Protein AF-A0AA39WXV3-F1 (afdb_monomer_lite)

Foldseek 3Di:
DVVVLVVLVVVQVVCVVVVHDRPCVVSPDQCADPVRHGDVVVVVVVVVVVLVVLVVVLLLQDPPRCVQVVVVHDRDNPDDVVNVVSVVVNVD

Sequence (92 aa):
DFVMRTKYILSEIDNVVAGRPVRHPEQIPAYRNSHGAPDPEKAREHMKDVVTRTATVEMMLQDGSPMLPMMGLAPVDYGGEVKAKAKAVTDA

Structure (mmCIF, N/CA/C/O backbone):
data_AF-A0AA39WXV3-F1
#
_entry.id   AF-A0AA39WXV3-F1
#
loop_
_atom_site.group_PDB
_atom_site.id
_atom_site.type_symbol
_atom_site.label_atom_id
_atom_site.label_alt_id
_atom_site.label_comp_id
_atom_site.label_asym_id
_atom_site.label_entity_id
_atom_site.label_seq_id
_atom_site.pdbx_PDB_ins_code
_atom_site.Cartn_x
_atom_site.Cartn_y
_atom_site.Cartn_z
_atom_site.occupancy
_atom_site.B_iso_or_equiv
_atom_site.auth_seq_id
_atom_site.auth_comp_id
_atom_site.auth_asym_id
_atom_site.auth_atom_id
_atom_site.pdbx_PDB_model_num
ATOM 1 N N . ASP A 1 1 ? -5.632 13.843 -4.109 1.00 60.97 1 ASP A N 1
ATOM 2 C CA . ASP A 1 1 ? -4.452 13.535 -4.937 1.00 60.97 1 ASP A CA 1
ATOM 3 C C . ASP A 1 1 ? -3.941 12.111 -4.707 1.00 60.97 1 ASP A C 1
ATOM 5 O O . ASP A 1 1 ? -4.158 11.269 -5.569 1.00 60.97 1 ASP A O 1
ATOM 9 N N . PHE A 1 2 ? -3.410 11.795 -3.516 1.00 61.53 2 PHE A N 1
ATOM 10 C CA . PHE A 1 2 ? -2.872 10.467 -3.159 1.00 61.53 2 PHE A CA 1
ATOM 11 C C . PHE A 1 2 ? -3.777 9.282 -3.544 1.00 61.53 2 PHE A C 1
ATOM 13 O O . PHE A 1 2 ? -3.347 8.413 -4.289 1.00 61.53 2 PHE A O 1
ATOM 20 N N . VAL A 1 3 ? -5.053 9.294 -3.137 1.00 66.38 3 VAL A N 1
ATOM 21 C CA . VAL A 1 3 ? -6.016 8.210 -3.432 1.00 66.38 3 VAL A CA 1
ATOM 22 C C . VAL A 1 3 ? -6.178 7.958 -4.935 1.00 66.38 3 VAL A C 1
ATOM 24 O O . VAL A 1 3 ? -6.250 6.811 -5.369 1.00 66.38 3 VAL A O 1
ATOM 27 N N . MET A 1 4 ? -6.206 9.020 -5.743 1.00 71.75 4 MET A N 1
ATOM 28 C CA . MET A 1 4 ? -6.331 8.888 -7.196 1.00 71.75 4 MET A CA 1
ATOM 29 C C . MET A 1 4 ? -5.052 8.312 -7.801 1.00 71.75 4 MET A C 1
ATOM 31 O O . MET A 1 4 ? -5.134 7.403 -8.618 1.00 71.75 4 MET A O 1
ATOM 35 N N . ARG A 1 5 ? -3.878 8.770 -7.349 1.00 68.44 5 ARG A N 1
ATOM 36 C CA . ARG A 1 5 ? -2.585 8.228 -7.787 1.00 68.44 5 ARG A CA 1
ATOM 37 C C . ARG A 1 5 ? -2.431 6.749 -7.411 1.00 68.44 5 ARG A C 1
ATOM 39 O O . ARG A 1 5 ? -2.029 5.955 -8.252 1.00 68.44 5 ARG A O 1
ATOM 46 N N . THR A 1 6 ? -2.826 6.353 -6.200 1.00 69.62 6 THR A N 1
ATOM 47 C CA . THR A 1 6 ? -2.846 4.942 -5.779 1.00 69.62 6 THR A CA 1
ATOM 48 C C . THR A 1 6 ? -3.787 4.113 -6.648 1.00 69.62 6 THR A C 1
ATOM 50 O O . THR A 1 6 ? -3.398 3.050 -7.122 1.00 69.62 6 THR A O 1
ATOM 53 N N . LYS A 1 7 ? -5.002 4.610 -6.917 1.00 75.38 7 LYS A N 1
ATOM 54 C CA . LYS A 1 7 ? -5.964 3.942 -7.804 1.00 75.38 7 LYS A CA 1
ATOM 55 C C . LYS A 1 7 ? -5.388 3.715 -9.204 1.00 75.38 7 LYS A C 1
ATOM 57 O O . LYS A 1 7 ? -5.570 2.635 -9.760 1.00 75.38 7 LYS A O 1
ATOM 62 N N . TYR A 1 8 ? -4.695 4.707 -9.763 1.00 77.75 8 TYR A N 1
ATOM 63 C CA . TYR A 1 8 ? -4.063 4.566 -11.071 1.00 77.75 8 TYR A CA 1
ATOM 64 C C . TYR A 1 8 ? -2.945 3.525 -11.048 1.00 77.75 8 TYR A C 1
ATOM 66 O O . T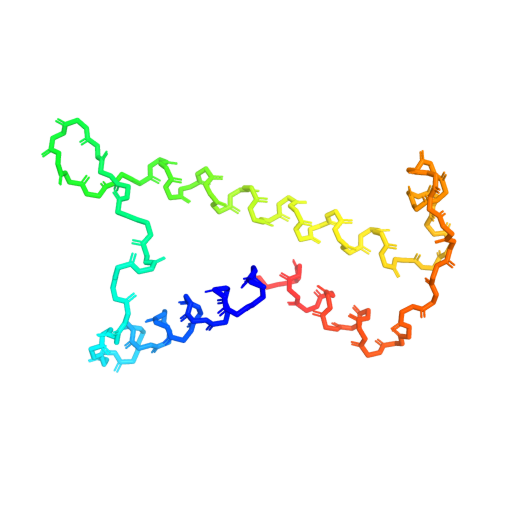YR A 1 8 ? -2.996 2.599 -11.849 1.00 77.75 8 TYR A O 1
ATOM 74 N N . ILE A 1 9 ? -2.019 3.589 -10.087 1.00 76.06 9 ILE A N 1
ATOM 75 C CA . ILE A 1 9 ? -0.932 2.602 -9.960 1.00 76.06 9 ILE A CA 1
ATOM 76 C C . ILE A 1 9 ? -1.483 1.171 -9.855 1.00 76.06 9 ILE A C 1
ATOM 78 O O . ILE A 1 9 ? -0.987 0.280 -10.539 1.00 76.06 9 ILE A O 1
ATOM 82 N N . LEU A 1 10 ? -2.538 0.949 -9.063 1.00 78.19 10 LEU A N 1
ATOM 83 C CA . LEU A 1 10 ? -3.174 -0.370 -8.952 1.00 78.19 10 LEU A CA 1
ATOM 84 C C . LEU A 1 10 ? -3.746 -0.851 -10.293 1.00 78.19 10 LEU A C 1
ATOM 86 O O . LEU A 1 10 ? -3.512 -1.990 -10.684 1.00 78.19 10 LEU A O 1
ATOM 90 N N . SER A 1 11 ? -4.417 0.026 -11.046 1.00 79.06 11 SER A N 1
ATOM 91 C CA . SER A 1 11 ? -4.935 -0.341 -12.371 1.00 79.06 11 SER A CA 1
ATOM 92 C C . SER A 1 11 ? -3.833 -0.661 -13.389 1.00 79.06 11 SER A C 1
ATOM 94 O O . SER A 1 11 ? -4.038 -1.466 -14.297 1.00 79.06 11 SER A O 1
ATOM 96 N N . GLU A 1 12 ? -2.647 -0.069 -13.231 1.00 82.62 12 GLU A N 1
ATOM 97 C CA . GLU A 1 12 ? -1.488 -0.374 -14.069 1.00 82.62 12 GLU A CA 1
ATOM 98 C C . GLU A 1 12 ? -0.895 -1.747 -13.730 1.00 82.62 12 GLU A C 1
ATOM 100 O O . GLU A 1 12 ? -0.524 -2.487 -14.641 1.00 82.62 12 GLU A O 1
ATOM 105 N N . ILE A 1 13 ? -0.883 -2.133 -12.448 1.00 79.31 13 ILE A N 1
ATOM 106 C CA . ILE A 1 13 ? -0.503 -3.487 -12.015 1.00 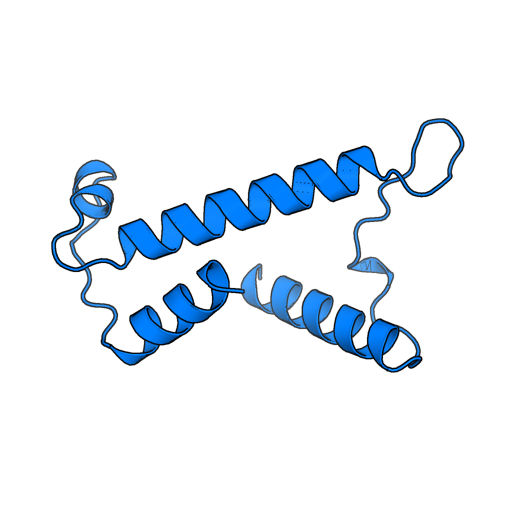79.31 13 ILE A CA 1
ATOM 107 C C . ILE A 1 13 ? -1.452 -4.525 -12.626 1.00 79.31 13 ILE A C 1
ATOM 109 O O . ILE A 1 13 ? -0.985 -5.508 -13.201 1.00 79.31 13 ILE A O 1
ATOM 113 N N . ASP A 1 14 ? -2.765 -4.279 -12.594 1.00 81.50 14 ASP A N 1
ATOM 114 C CA . ASP A 1 14 ? -3.755 -5.167 -13.218 1.00 81.50 14 ASP A CA 1
ATOM 115 C C . ASP A 1 14 ? -3.521 -5.326 -14.725 1.00 81.50 14 ASP A C 1
ATOM 117 O O . ASP A 1 14 ? -3.748 -6.397 -15.294 1.00 81.50 14 ASP A O 1
ATOM 121 N N . ASN A 1 15 ? -3.072 -4.261 -15.397 1.00 82.94 15 ASN A N 1
ATOM 122 C CA . ASN A 1 15 ? -2.703 -4.328 -16.806 1.00 82.94 15 ASN A CA 1
ATOM 123 C C . ASN A 1 15 ? -1.473 -5.215 -17.013 1.00 82.94 15 ASN A C 1
ATOM 125 O O . ASN A 1 15 ? -1.532 -6.105 -17.857 1.00 82.94 15 ASN A O 1
ATOM 129 N N . VAL A 1 16 ? -0.420 -5.053 -16.207 1.00 81.94 16 VAL A N 1
ATOM 130 C CA . VAL A 1 16 ? 0.789 -5.893 -16.274 1.00 81.94 16 VAL A CA 1
ATOM 131 C C . VAL A 1 16 ? 0.457 -7.370 -16.049 1.00 81.94 16 VAL A C 1
ATOM 133 O O . VAL A 1 16 ? 0.847 -8.209 -16.860 1.00 81.94 16 VAL A O 1
ATOM 136 N N . VAL A 1 17 ? -0.306 -7.691 -14.999 1.00 80.56 17 VAL A N 1
ATOM 137 C CA . VAL A 1 17 ? -0.714 -9.072 -14.675 1.00 80.56 17 VAL A CA 1
ATOM 138 C C . VAL A 1 17 ? -1.520 -9.696 -15.816 1.00 80.56 17 VAL A C 1
ATOM 140 O O . VAL A 1 17 ? -1.341 -10.867 -16.139 1.00 80.56 17 VAL A O 1
ATOM 143 N N . ALA A 1 18 ? -2.377 -8.910 -16.468 1.00 89.75 18 ALA A N 1
ATOM 144 C CA . ALA A 1 18 ? -3.190 -9.365 -17.590 1.00 89.75 18 ALA A CA 1
ATOM 145 C C . ALA A 1 18 ? -2.489 -9.288 -18.962 1.00 89.75 18 ALA A C 1
ATOM 147 O O . ALA A 1 18 ? -3.145 -9.501 -19.983 1.00 89.75 18 ALA A O 1
ATOM 148 N N . GLY A 1 19 ? -1.199 -8.936 -19.016 1.00 87.06 19 GLY A N 1
ATOM 149 C CA . GLY A 1 19 ? -0.453 -8.769 -20.269 1.00 87.06 19 GLY A CA 1
ATOM 150 C C . GLY A 1 19 ? -0.935 -7.604 -21.144 1.00 87.06 19 GLY A C 1
ATOM 151 O O . GLY A 1 19 ? -0.655 -7.567 -22.342 1.00 87.06 19 GLY A O 1
ATOM 152 N N . ARG A 1 20 ? -1.684 -6.657 -20.573 1.00 89.75 20 ARG A N 1
ATOM 153 C CA . ARG A 1 20 ? -2.147 -5.439 -21.247 1.00 89.75 20 ARG A CA 1
ATOM 154 C C . ARG A 1 20 ? -1.103 -4.323 -21.129 1.00 89.75 20 ARG A C 1
ATOM 156 O O . ARG A 1 20 ? -0.366 -4.267 -20.146 1.00 89.75 20 ARG A O 1
ATOM 163 N N . PRO A 1 21 ? -1.056 -3.392 -22.097 1.00 85.56 21 PRO A N 1
ATOM 164 C CA . PRO A 1 21 ? -0.178 -2.234 -22.005 1.00 85.56 21 PRO A CA 1
ATOM 165 C C . PRO A 1 21 ? -0.573 -1.318 -20.839 1.00 85.56 21 PRO A C 1
ATOM 167 O O . PRO A 1 21 ? -1.757 -1.072 -20.592 1.00 85.56 21 PRO A O 1
ATOM 170 N N . VAL A 1 22 ? 0.447 -0.791 -20.164 1.00 83.50 22 VAL A N 1
ATOM 171 C CA . VAL A 1 22 ? 0.339 0.293 -19.180 1.00 83.50 22 VAL A CA 1
ATOM 172 C C . VAL A 1 22 ? -0.141 1.581 -19.862 1.00 83.50 22 VAL A C 1
ATOM 174 O O . VAL A 1 22 ? 0.315 1.916 -20.956 1.00 83.50 22 VAL A O 1
ATOM 177 N N . ARG A 1 23 ? -1.091 2.289 -19.244 1.00 83.38 23 ARG A N 1
ATOM 178 C CA . ARG A 1 23 ? -1.657 3.559 -19.725 1.00 83.38 23 ARG A CA 1
ATOM 179 C C . ARG A 1 23 ? -0.936 4.780 -19.162 1.00 83.38 23 ARG A C 1
ATOM 181 O O . ARG A 1 23 ? -0.898 5.802 -19.840 1.00 83.38 23 ARG A O 1
ATOM 188 N N . HIS A 1 24 ? -0.385 4.668 -17.955 1.00 78.25 24 HIS A N 1
ATOM 189 C CA . HIS A 1 24 ? 0.269 5.760 -17.227 1.00 78.25 24 HIS A CA 1
ATOM 190 C C . HIS A 1 24 ? 1.627 5.325 -16.647 1.00 78.25 24 HIS A C 1
ATOM 192 O O . HIS A 1 24 ? 1.831 5.386 -15.427 1.00 78.25 24 HIS A O 1
ATOM 198 N N . PRO A 1 25 ? 2.575 4.861 -17.487 1.00 75.38 25 PRO A N 1
ATOM 199 C CA . PRO A 1 25 ? 3.881 4.393 -17.023 1.00 75.38 25 PRO A CA 1
ATOM 200 C C . PRO A 1 25 ? 4.678 5.469 -16.271 1.00 75.38 25 PRO A C 1
ATOM 202 O O . PRO A 1 25 ? 5.493 5.138 -15.417 1.00 75.38 25 PRO A O 1
ATOM 205 N N . GLU A 1 26 ? 4.428 6.752 -16.540 1.00 76.69 26 GLU A N 1
ATOM 206 C CA . GLU A 1 26 ? 5.060 7.891 -15.870 1.00 76.69 26 GLU A CA 1
ATOM 207 C C . GLU A 1 26 ? 4.688 8.023 -14.388 1.00 76.69 26 GLU A C 1
ATOM 209 O O . GLU A 1 26 ? 5.401 8.677 -13.628 1.00 76.69 26 GLU A O 1
ATOM 214 N N . GLN A 1 27 ? 3.574 7.416 -13.968 1.00 72.19 27 GLN A N 1
ATOM 215 C CA . GLN A 1 27 ? 3.142 7.424 -12.570 1.00 72.19 27 GLN A CA 1
ATOM 216 C C . GLN A 1 27 ? 3.779 6.306 -11.746 1.00 72.19 27 GLN A C 1
ATOM 218 O O . GLN A 1 27 ? 3.691 6.339 -10.517 1.00 72.19 27 GLN A O 1
ATOM 223 N N . ILE A 1 28 ? 4.423 5.336 -12.398 1.00 71.12 28 ILE A N 1
ATOM 224 C CA . ILE A 1 28 ? 5.159 4.268 -11.732 1.00 71.12 28 ILE A CA 1
ATOM 225 C C . ILE A 1 28 ? 6.579 4.782 -11.476 1.00 71.12 28 ILE A C 1
ATOM 227 O O . ILE A 1 28 ? 7.309 5.067 -12.429 1.00 71.12 28 ILE A O 1
ATOM 231 N N . PRO A 1 29 ? 7.011 4.913 -10.211 1.00 71.69 29 PRO A N 1
ATOM 232 C CA . PRO A 1 29 ? 8.361 5.365 -9.923 1.00 71.69 29 PRO A CA 1
ATOM 233 C C . PRO A 1 29 ? 9.400 4.418 -10.539 1.00 71.69 29 PRO A C 1
ATOM 235 O O . PRO A 1 29 ? 9.434 3.222 -10.246 1.00 71.69 29 PRO A O 1
ATOM 238 N N . ALA A 1 30 ? 10.273 4.956 -11.390 1.00 74.69 30 ALA A N 1
ATOM 239 C CA . ALA A 1 30 ? 11.350 4.195 -12.008 1.00 74.69 30 ALA A CA 1
ATOM 240 C C . ALA A 1 30 ? 12.562 4.117 -11.064 1.00 74.69 30 ALA A C 1
ATOM 242 O O . ALA A 1 30 ? 13.546 4.837 -11.244 1.00 74.69 30 ALA A O 1
ATOM 243 N N . TYR A 1 31 ? 12.499 3.252 -10.049 1.00 79.62 31 TYR A N 1
ATOM 244 C CA . TYR A 1 31 ? 13.653 2.980 -9.189 1.00 79.62 31 TYR A CA 1
ATOM 245 C C . TYR A 1 31 ? 14.691 2.161 -9.958 1.00 79.62 31 TYR A C 1
ATOM 247 O O . TYR A 1 31 ? 14.474 0.990 -10.279 1.00 79.62 31 TYR A O 1
ATOM 255 N N . ARG A 1 32 ? 15.815 2.804 -10.283 1.00 81.56 32 ARG A N 1
ATOM 256 C CA . ARG A 1 32 ? 16.950 2.187 -10.971 1.00 81.56 32 ARG A CA 1
ATOM 257 C C . ARG A 1 32 ? 18.165 2.148 -10.054 1.00 81.56 32 ARG A C 1
ATOM 259 O O . ARG A 1 32 ? 18.413 3.101 -9.320 1.00 81.56 32 ARG A O 1
ATOM 266 N N . ASN A 1 33 ? 18.928 1.066 -10.136 1.00 80.88 33 ASN A N 1
ATOM 267 C CA . ASN A 1 33 ? 20.208 0.934 -9.453 1.00 80.88 33 ASN A CA 1
ATOM 268 C C . ASN A 1 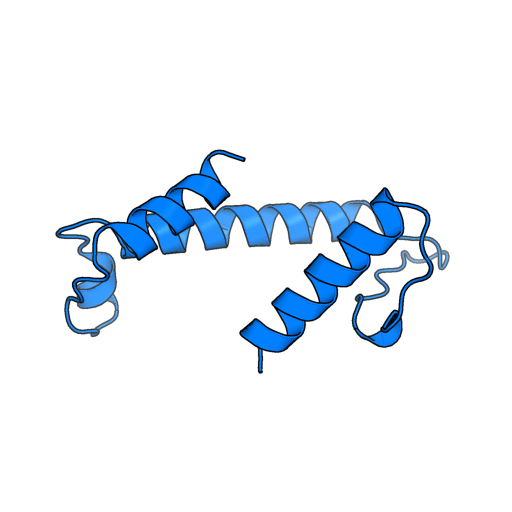33 ? 21.304 1.752 -10.168 1.00 80.88 33 ASN A C 1
ATOM 270 O O . ASN A 1 33 ? 21.073 2.359 -11.217 1.00 80.88 33 ASN A O 1
ATOM 274 N N . SER A 1 34 ? 22.529 1.726 -9.634 1.00 82.69 34 SER A N 1
ATOM 275 C CA . SER A 1 34 ? 23.703 2.416 -10.201 1.00 82.69 34 SER A CA 1
ATOM 276 C C . SER A 1 34 ? 24.045 2.022 -11.644 1.00 82.69 34 SER A C 1
ATOM 278 O O . SER A 1 34 ? 24.774 2.744 -12.317 1.00 82.69 34 SER A O 1
ATOM 280 N N . HIS A 1 35 ? 23.521 0.896 -12.130 1.00 81.25 35 HIS A N 1
ATOM 281 C CA . HIS A 1 35 ? 23.732 0.376 -13.481 1.00 81.25 35 HIS A CA 1
ATOM 282 C C . HIS A 1 35 ? 22.537 0.634 -14.412 1.00 81.25 35 HIS A C 1
A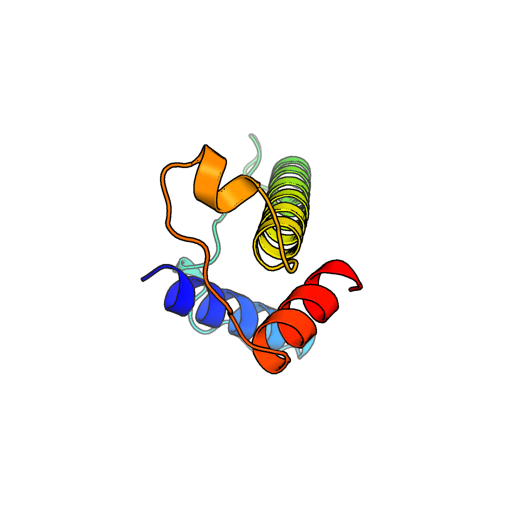TOM 284 O O . HIS A 1 35 ? 22.514 0.149 -15.540 1.00 81.25 35 HIS A O 1
ATOM 290 N N . GLY A 1 36 ? 21.529 1.385 -13.955 1.00 79.75 36 GLY A N 1
ATOM 291 C CA . GLY A 1 36 ? 20.347 1.722 -14.744 1.00 79.75 36 GLY A CA 1
ATOM 292 C C . GLY A 1 36 ? 19.325 0.589 -14.883 1.00 79.75 36 GLY A C 1
ATOM 293 O O . GLY A 1 36 ? 18.337 0.769 -15.597 1.00 79.75 36 GLY A O 1
ATOM 294 N N . ALA A 1 37 ? 19.516 -0.549 -14.212 1.00 82.50 37 ALA A N 1
ATOM 295 C CA . ALA A 1 37 ? 18.549 -1.646 -14.157 1.00 82.50 37 ALA A CA 1
ATOM 296 C C . ALA A 1 37 ? 17.539 -1.432 -13.011 1.00 82.50 37 ALA A C 1
ATOM 298 O O . ALA A 1 37 ? 17.844 -0.663 -12.097 1.00 82.50 37 ALA A O 1
ATOM 299 N N . PRO A 1 38 ? 16.353 -2.077 -13.025 1.00 82.00 38 PRO A N 1
ATOM 300 C CA . PRO A 1 38 ? 15.416 -2.023 -11.901 1.00 82.00 38 PRO A CA 1
ATOM 301 C C . PRO A 1 38 ? 16.098 -2.357 -10.569 1.00 82.00 38 PRO A C 1
ATOM 303 O O . PRO A 1 38 ? 16.914 -3.277 -10.510 1.00 82.00 38 PRO A O 1
ATOM 306 N N . ASP A 1 39 ? 15.777 -1.604 -9.517 1.00 86.44 39 ASP A N 1
ATOM 307 C CA . ASP A 1 39 ? 16.349 -1.788 -8.180 1.00 86.44 39 ASP A CA 1
ATOM 308 C C . ASP A 1 39 ? 15.431 -2.664 -7.295 1.00 86.44 39 ASP A C 1
ATOM 310 O O . ASP A 1 39 ? 14.414 -2.174 -6.787 1.00 86.44 39 ASP A O 1
ATOM 31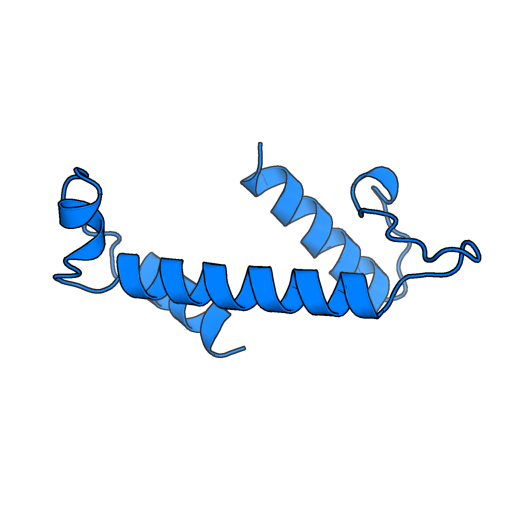4 N N . PRO A 1 40 ? 15.755 -3.958 -7.095 1.00 82.94 40 PRO A N 1
ATOM 315 C CA . PRO A 1 40 ? 14.935 -4.855 -6.285 1.00 82.94 40 PRO A CA 1
ATOM 316 C C . PRO A 1 40 ? 14.949 -4.504 -4.790 1.00 82.94 40 PRO A C 1
ATOM 318 O O . PRO A 1 40 ? 13.954 -4.749 -4.107 1.00 82.94 40 PRO A O 1
ATOM 321 N N . GLU A 1 41 ? 16.024 -3.902 -4.267 1.00 87.31 41 GLU A N 1
ATOM 322 C CA . GLU A 1 41 ? 16.080 -3.508 -2.855 1.00 87.31 41 GLU A CA 1
ATOM 323 C C . GLU A 1 41 ? 15.160 -2.324 -2.585 1.00 87.31 41 GLU A C 1
ATOM 325 O O . GLU A 1 41 ? 14.425 -2.330 -1.595 1.00 87.31 41 GLU A O 1
ATOM 330 N N . LYS A 1 42 ? 15.113 -1.353 -3.505 1.00 83.69 42 LYS A N 1
ATOM 331 C CA . LYS A 1 42 ? 14.129 -0.268 -3.424 1.00 83.69 42 LYS A CA 1
ATOM 332 C C . LYS A 1 42 ? 12.702 -0.792 -3.488 1.00 83.69 42 LYS A C 1
ATOM 334 O O . LYS A 1 42 ? 11.873 -0.380 -2.680 1.00 83.69 42 LYS A O 1
ATOM 339 N N . ALA A 1 43 ? 12.412 -1.733 -4.386 1.00 81.44 43 ALA A N 1
ATOM 340 C CA . ALA A 1 43 ? 11.089 -2.355 -4.448 1.00 81.44 43 ALA A CA 1
ATOM 341 C C . ALA A 1 43 ? 10.705 -3.022 -3.111 1.00 81.44 43 ALA A C 1
ATOM 343 O O . ALA A 1 43 ? 9.594 -2.828 -2.614 1.00 81.44 43 ALA A O 1
ATOM 344 N N . ARG A 1 44 ? 11.643 -3.743 -2.483 1.00 81.75 44 ARG A N 1
ATOM 345 C CA . ARG A 1 44 ? 11.441 -4.383 -1.176 1.00 81.75 44 ARG A CA 1
ATOM 346 C C . ARG A 1 44 ? 11.238 -3.371 -0.044 1.00 81.75 44 ARG A C 1
ATOM 348 O O . ARG A 1 44 ? 10.375 -3.579 0.808 1.00 81.75 44 ARG A O 1
ATOM 355 N N . GLU A 1 45 ? 12.008 -2.285 -0.026 1.00 85.88 45 GLU A N 1
ATOM 356 C CA . GLU A 1 45 ? 11.865 -1.188 0.941 1.00 85.88 45 GLU A CA 1
ATOM 357 C C . GLU A 1 45 ? 10.468 -0.560 0.858 1.00 85.88 45 GLU A C 1
ATOM 359 O O . GLU A 1 45 ? 9.789 -0.427 1.877 1.00 85.88 45 GLU A O 1
ATOM 364 N N . HIS A 1 46 ? 10.003 -0.259 -0.357 1.00 81.19 46 HIS A N 1
ATOM 365 C CA . HIS A 1 46 ? 8.667 0.288 -0.581 1.00 81.19 46 HIS A CA 1
ATOM 366 C C . HIS A 1 46 ? 7.561 -0.683 -0.179 1.00 81.19 46 HIS A C 1
ATOM 368 O O . HIS A 1 46 ? 6.598 -0.267 0.461 1.00 81.19 46 HIS A O 1
ATOM 374 N N . MET A 1 47 ? 7.712 -1.975 -0.480 1.00 80.06 47 MET A N 1
ATOM 375 C CA . MET A 1 47 ? 6.754 -2.983 -0.028 1.00 80.06 47 MET A CA 1
ATOM 376 C C . MET A 1 47 ? 6.662 -3.015 1.504 1.00 80.06 47 MET A C 1
ATOM 378 O O . MET A 1 47 ? 5.568 -3.007 2.064 1.00 80.06 47 MET A O 1
ATOM 382 N N . LYS A 1 48 ? 7.806 -2.977 2.201 1.00 83.75 48 LYS A N 1
ATOM 383 C CA . LYS A 1 48 ? 7.843 -2.948 3.670 1.00 83.75 48 LYS A CA 1
ATOM 384 C C . LYS A 1 48 ? 7.171 -1.694 4.244 1.00 83.75 48 LYS A C 1
ATOM 386 O O . LYS A 1 48 ? 6.443 -1.796 5.232 1.00 83.75 48 LYS A O 1
ATOM 391 N N . ASP A 1 49 ? 7.414 -0.530 3.645 1.00 83.50 49 ASP A N 1
ATOM 392 C CA . ASP A 1 49 ? 6.777 0.733 4.036 1.00 83.50 49 ASP A CA 1
ATOM 393 C C . ASP A 1 49 ? 5.251 0.660 3.865 1.00 83.50 49 ASP A C 1
ATOM 395 O O . ASP A 1 49 ? 4.517 0.978 4.801 1.00 83.50 49 ASP A O 1
ATOM 399 N N . VAL A 1 50 ? 4.766 0.147 2.727 1.00 81.19 50 VAL A N 1
ATOM 400 C CA . VAL A 1 50 ? 3.328 -0.043 2.471 1.00 81.19 50 VAL A CA 1
ATOM 401 C C . VAL A 1 50 ? 2.700 -0.972 3.508 1.00 81.19 50 VAL A C 1
ATOM 403 O O . VAL A 1 50 ? 1.726 -0.575 4.143 1.00 81.19 50 VAL A O 1
ATOM 406 N N . VAL A 1 51 ? 3.278 -2.153 3.753 1.00 82.19 51 VAL A N 1
ATOM 407 C CA . VAL A 1 51 ? 2.764 -3.111 4.752 1.00 82.19 51 VAL A CA 1
ATOM 408 C C . VAL A 1 51 ? 2.685 -2.473 6.144 1.00 82.19 51 VAL A C 1
ATOM 410 O O . VAL A 1 51 ? 1.661 -2.566 6.820 1.00 82.19 51 VAL A O 1
ATOM 413 N N . THR A 1 52 ? 3.739 -1.764 6.557 1.00 83.19 52 THR A N 1
ATOM 414 C CA . THR A 1 52 ? 3.800 -1.119 7.881 1.00 83.19 52 THR A CA 1
ATOM 415 C C . THR A 1 52 ? 2.737 -0.025 8.027 1.00 83.19 52 THR A C 1
ATOM 417 O O . THR A 1 52 ? 2.082 0.083 9.068 1.00 83.19 52 THR A O 1
ATOM 420 N N . ARG A 1 53 ? 2.525 0.781 6.979 1.00 83.50 53 ARG A N 1
ATOM 421 C CA . ARG A 1 53 ? 1.496 1.830 6.969 1.00 83.50 53 ARG A CA 1
ATOM 422 C C . ARG A 1 53 ? 0.093 1.244 6.982 1.00 83.50 53 ARG A C 1
ATOM 424 O O . ARG A 1 53 ? -0.742 1.745 7.726 1.00 83.50 53 ARG A O 1
ATOM 431 N N . THR A 1 54 ? -0.158 0.181 6.221 1.00 82.81 54 THR A N 1
ATOM 432 C CA . THR A 1 54 ? -1.455 -0.506 6.226 1.00 82.81 54 THR A CA 1
ATOM 433 C C . THR A 1 54 ? -1.777 -1.053 7.616 1.00 82.81 54 THR A C 1
ATOM 435 O O . THR A 1 54 ? -2.863 -0.789 8.126 1.00 82.81 54 THR A O 1
ATOM 438 N N . ALA A 1 55 ? -0.822 -1.717 8.276 1.00 82.94 55 ALA A N 1
ATOM 439 C CA . ALA A 1 55 ? -1.004 -2.196 9.648 1.00 82.94 55 ALA A CA 1
ATOM 440 C C . ALA A 1 55 ? -1.291 -1.047 10.631 1.00 82.94 55 ALA A C 1
ATOM 442 O O . ALA A 1 55 ? -2.171 -1.151 11.482 1.00 82.94 55 ALA A O 1
ATOM 443 N N . THR A 1 56 ? -0.601 0.087 10.478 1.00 85.38 56 THR A N 1
ATOM 444 C CA . THR A 1 56 ? -0.846 1.282 11.302 1.00 85.38 56 THR A CA 1
ATOM 445 C C . THR A 1 56 ? -2.263 1.821 11.096 1.00 85.38 56 THR A C 1
ATOM 447 O O . THR A 1 56 ? -2.947 2.135 12.068 1.00 85.38 56 THR A O 1
ATOM 450 N N . VAL A 1 57 ? -2.730 1.891 9.844 1.00 83.62 57 VAL A N 1
ATOM 451 C CA . VAL A 1 57 ? -4.103 2.304 9.520 1.00 83.62 57 VAL A CA 1
ATOM 452 C C . VAL A 1 57 ? -5.115 1.351 10.150 1.00 83.62 57 VAL A C 1
ATOM 454 O O . VAL A 1 57 ? -6.052 1.822 10.785 1.00 83.62 57 VAL A O 1
ATOM 457 N N . GLU A 1 58 ? -4.919 0.034 10.053 1.00 83.56 58 GLU A N 1
ATOM 458 C CA . GLU A 1 58 ? -5.803 -0.938 10.707 1.00 83.56 58 GLU A CA 1
ATOM 459 C C . GLU A 1 58 ? -5.885 -0.691 12.223 1.00 83.56 58 GLU A C 1
ATOM 461 O O . GLU A 1 58 ? -6.985 -0.603 12.766 1.00 83.56 58 GLU A O 1
ATOM 466 N N . MET A 1 59 ? -4.749 -0.480 12.900 1.00 83.50 59 MET A N 1
ATOM 467 C CA . MET A 1 59 ? -4.720 -0.170 14.337 1.00 83.50 59 MET A CA 1
ATOM 468 C C . MET A 1 59 ? -5.440 1.141 14.691 1.00 83.50 59 MET A C 1
ATOM 470 O O . MET A 1 59 ? -6.019 1.252 15.771 1.00 83.50 59 MET A O 1
ATOM 474 N N . MET A 1 60 ? -5.416 2.146 13.813 1.00 83.75 60 MET A N 1
ATOM 475 C CA . MET A 1 60 ? -6.149 3.404 14.021 1.00 83.75 60 MET A CA 1
ATOM 476 C C . MET A 1 60 ? -7.663 3.238 13.856 1.00 83.75 60 MET A C 1
ATOM 478 O O . MET A 1 60 ? -8.425 3.969 14.483 1.00 83.75 60 MET A O 1
ATOM 482 N N . LEU A 1 61 ? -8.096 2.287 13.025 1.00 85.38 61 LEU A N 1
ATOM 483 C CA . LEU A 1 61 ? -9.508 2.015 12.749 1.00 85.38 61 LEU A CA 1
ATOM 484 C C . LEU A 1 61 ? -10.173 1.123 13.810 1.00 85.38 61 LEU A C 1
ATOM 486 O O . LEU A 1 61 ? -11.395 0.966 13.783 1.00 85.38 61 LEU A O 1
ATOM 490 N N . GLN A 1 62 ? -9.400 0.524 14.722 1.00 82.44 62 GLN A N 1
ATOM 491 C CA . GLN A 1 62 ? -9.930 -0.312 15.800 1.00 82.44 62 GLN A CA 1
ATOM 492 C C . GLN A 1 62 ? -10.754 0.499 16.805 1.00 82.44 62 GLN A C 1
ATOM 494 O O . GLN A 1 62 ? -10.406 1.624 17.174 1.00 82.44 62 GLN A O 1
ATOM 499 N N . ASP A 1 63 ? -11.838 -0.107 17.287 1.00 74.38 63 ASP A N 1
ATOM 500 C CA . ASP A 1 63 ? -12.695 0.506 18.296 1.00 74.38 63 ASP A CA 1
ATOM 501 C C . ASP A 1 63 ? -11.931 0.761 19.594 1.00 74.38 63 ASP A C 1
ATOM 503 O O . ASP A 1 63 ? -11.248 -0.116 20.121 1.00 74.38 63 ASP A O 1
ATOM 507 N N . GLY A 1 64 ? -12.037 1.989 20.103 1.00 70.81 64 GLY A N 1
ATOM 508 C CA . GLY A 1 64 ? -11.320 2.407 21.307 1.00 70.81 64 GLY A CA 1
ATOM 509 C C . GLY A 1 64 ? -9.808 2.574 21.121 1.00 70.81 64 GLY A C 1
ATOM 510 O O . GLY A 1 64 ? -9.100 2.685 22.121 1.00 70.81 64 GLY A O 1
ATOM 511 N N . SER A 1 65 ? -9.301 2.614 19.880 1.00 77.94 65 SER A N 1
ATOM 512 C CA . SER A 1 65 ? -7.879 2.852 19.614 1.00 77.94 65 SER A CA 1
ATOM 513 C C . SER A 1 65 ? -7.416 4.181 20.230 1.00 77.94 65 SER A C 1
ATOM 515 O O . SER A 1 65 ? -7.939 5.244 19.876 1.00 77.94 65 SER A O 1
ATOM 517 N N . PRO A 1 66 ? -6.403 4.175 21.119 1.00 79.62 66 PRO A N 1
ATOM 518 C CA . PRO A 1 66 ? -5.897 5.400 21.730 1.00 79.62 66 PRO A CA 1
ATOM 519 C C . PRO A 1 66 ? -5.013 6.214 20.769 1.00 79.62 66 PRO A C 1
ATOM 521 O O . PRO A 1 66 ? -4.585 7.309 21.123 1.00 79.62 66 PRO A O 1
ATOM 524 N N . MET A 1 67 ? -4.738 5.711 19.557 1.00 83.31 67 MET A N 1
ATOM 525 C CA . MET A 1 67 ? -3.852 6.362 18.585 1.00 83.31 67 MET A CA 1
ATOM 526 C C . MET A 1 67 ? -4.370 7.724 18.121 1.00 83.31 67 MET A C 1
ATOM 528 O O . MET A 1 67 ? -3.610 8.687 18.125 1.00 83.31 67 MET A O 1
ATOM 532 N N . LEU A 1 68 ? -5.656 7.832 17.770 1.00 82.62 68 LEU A N 1
ATOM 533 C CA . LEU A 1 68 ? -6.241 9.106 17.336 1.00 82.62 68 LEU A CA 1
ATOM 534 C C . LEU A 1 68 ? -6.170 10.169 18.453 1.00 82.62 68 LEU A C 1
ATOM 536 O O . LEU A 1 68 ? -5.589 11.228 18.202 1.00 82.62 68 LEU A O 1
ATOM 540 N N . PRO A 1 69 ? -6.616 9.884 19.697 1.00 84.62 69 PRO A N 1
ATOM 541 C CA . PRO A 1 69 ? -6.415 10.794 20.825 1.00 84.62 69 PRO A CA 1
ATOM 542 C C . PRO A 1 69 ? -4.951 11.156 21.100 1.00 84.62 69 PRO A C 1
ATOM 544 O O . PRO A 1 69 ? -4.657 12.323 21.347 1.00 84.62 69 PRO A O 1
ATOM 547 N N . MET A 1 70 ? -4.019 10.196 21.029 1.00 86.44 70 MET A N 1
ATOM 548 C CA . MET A 1 70 ? -2.583 10.465 21.220 1.00 86.44 70 MET A CA 1
ATOM 549 C C . MET A 1 70 ? -2.012 11.416 20.158 1.00 86.44 70 MET A C 1
ATOM 551 O O . MET A 1 70 ? -1.080 12.163 20.443 1.00 86.44 70 MET A O 1
ATOM 555 N N . MET A 1 71 ? -2.589 11.428 18.955 1.00 84.75 71 MET A N 1
ATOM 556 C CA . MET A 1 71 ? -2.245 12.364 17.880 1.00 84.75 71 MET A CA 1
ATOM 557 C C . MET A 1 71 ? -3.000 13.703 17.974 1.00 84.75 71 MET A C 1
ATOM 559 O O . MET A 1 71 ? -2.883 14.533 17.073 1.00 84.75 71 MET A O 1
ATOM 563 N N . GLY A 1 72 ? -3.783 13.927 19.036 1.00 86.50 72 GLY A N 1
ATOM 564 C CA . GLY A 1 72 ? -4.610 15.125 19.207 1.00 86.50 72 GLY A CA 1
ATOM 565 C C . GLY A 1 72 ? -5.851 15.157 18.309 1.00 86.50 72 GLY A C 1
ATOM 566 O O . GLY A 1 72 ? -6.434 16.220 18.105 1.00 86.50 72 GLY A O 1
ATOM 567 N N . LEU A 1 73 ? -6.249 14.010 17.753 1.00 84.50 73 LEU A N 1
ATOM 568 C CA . LEU A 1 73 ? -7.417 13.864 16.890 1.00 84.50 73 LEU A CA 1
ATOM 569 C C . LEU A 1 73 ? -8.605 13.304 17.678 1.00 84.50 73 LEU A C 1
ATOM 571 O O . LEU A 1 73 ? -8.448 12.533 18.626 1.00 84.50 73 LEU A O 1
ATOM 575 N N . ALA A 1 74 ? -9.816 13.682 17.268 1.00 85.00 74 ALA A N 1
ATOM 576 C CA . ALA A 1 74 ? -11.031 13.132 17.853 1.00 85.00 74 ALA A CA 1
ATOM 577 C C . ALA A 1 74 ? -11.163 11.631 17.522 1.00 85.00 74 ALA A C 1
ATOM 579 O O . ALA A 1 74 ? -10.793 11.219 16.419 1.00 85.00 74 ALA A O 1
ATOM 580 N N . PRO A 1 75 ? -11.724 10.812 18.430 1.00 81.69 75 PRO A N 1
ATOM 581 C CA . PRO A 1 75 ? -12.167 9.468 18.086 1.00 81.69 75 PRO A CA 1
ATOM 582 C C . PRO A 1 75 ? -13.185 9.524 16.941 1.00 81.69 75 PRO A C 1
ATOM 584 O O . PRO A 1 75 ? -14.101 10.348 16.962 1.00 81.69 75 PRO A O 1
ATOM 587 N N . VAL A 1 76 ? -13.035 8.647 15.951 1.00 84.44 76 VAL A N 1
ATOM 588 C CA . VAL A 1 76 ? -13.944 8.542 14.805 1.00 84.44 76 VAL A CA 1
ATOM 589 C C . VAL A 1 76 ? -14.449 7.108 14.719 1.00 84.44 76 VAL A C 1
ATOM 591 O O . VAL A 1 76 ? -13.651 6.173 14.736 1.00 84.44 76 VAL A O 1
ATOM 594 N N . ASP A 1 77 ? -15.765 6.932 14.599 1.00 83.94 77 ASP A N 1
ATOM 595 C CA . ASP A 1 77 ? -16.340 5.647 14.201 1.00 83.94 77 ASP A CA 1
ATOM 596 C C . ASP A 1 77 ? -16.387 5.569 12.673 1.00 83.94 77 ASP A C 1
ATOM 598 O O . ASP A 1 77 ? -17.176 6.243 12.011 1.00 83.94 77 ASP A O 1
ATOM 602 N N . TYR A 1 78 ? -15.504 4.750 12.109 1.00 82.25 78 TYR A N 1
ATOM 603 C CA . TYR A 1 78 ? -15.399 4.543 10.666 1.00 82.25 78 TYR A CA 1
ATOM 604 C C . TYR A 1 78 ? -16.445 3.559 10.114 1.00 82.25 78 TYR A C 1
ATOM 606 O O . TYR A 1 78 ? -16.527 3.374 8.900 1.00 82.25 78 TYR A O 1
ATOM 614 N N . GLY A 1 79 ? -17.245 2.927 10.980 1.00 87.56 79 GLY A N 1
ATOM 615 C CA . GLY A 1 79 ? -18.235 1.925 10.596 1.00 87.56 79 GLY A CA 1
ATOM 616 C C . GLY A 1 79 ? -17.628 0.576 10.185 1.00 87.56 79 GLY A C 1
ATOM 617 O O . GLY A 1 79 ? -16.438 0.442 9.888 1.00 87.56 79 GLY A O 1
ATOM 618 N N . GLY A 1 80 ? -18.466 -0.464 10.171 1.00 87.19 80 GLY A N 1
ATOM 619 C CA . GLY A 1 80 ? -18.026 -1.847 9.936 1.00 87.19 80 GLY A CA 1
ATOM 620 C C . GLY A 1 80 ? -17.455 -2.104 8.538 1.00 87.19 80 GLY A C 1
ATOM 621 O O . GLY A 1 80 ? -16.509 -2.874 8.396 1.00 87.19 80 GLY A O 1
ATOM 622 N N . GLU A 1 81 ? -17.976 -1.436 7.505 1.00 88.50 81 GLU A N 1
ATOM 623 C CA . GLU A 1 81 ? -17.525 -1.639 6.122 1.00 88.50 81 GLU A CA 1
ATOM 624 C C . GLU A 1 81 ? -16.078 -1.169 5.906 1.00 88.50 81 GLU A C 1
ATOM 626 O O . GLU A 1 81 ? -15.281 -1.875 5.286 1.00 88.50 81 GLU A O 1
ATOM 631 N N . VAL A 1 82 ? -15.715 0.005 6.435 1.00 85.50 82 VAL A N 1
ATOM 632 C CA . VAL A 1 82 ? -14.353 0.550 6.312 1.00 85.50 82 VAL A CA 1
ATOM 633 C C . VAL A 1 82 ? -13.362 -0.326 7.072 1.00 85.50 82 VAL A C 1
ATOM 635 O O . VAL A 1 82 ? -12.315 -0.672 6.528 1.00 85.50 82 VAL A O 1
ATOM 638 N N . LYS A 1 83 ? -13.722 -0.748 8.290 1.00 86.06 83 LYS A N 1
ATOM 639 C CA . LYS A 1 83 ? -12.918 -1.669 9.107 1.00 86.06 83 LYS A CA 1
ATOM 640 C C . LYS A 1 83 ? -12.686 -3.003 8.390 1.00 86.06 83 LYS A C 1
ATOM 642 O O . LYS A 1 83 ? -11.550 -3.462 8.310 1.00 86.06 83 LYS A O 1
ATOM 647 N N . ALA A 1 84 ? -13.733 -3.587 7.804 1.00 86.00 84 ALA A N 1
ATOM 648 C CA . ALA A 1 84 ? -13.633 -4.841 7.057 1.00 86.00 84 ALA A CA 1
ATOM 649 C C . ALA A 1 84 ? -12.724 -4.715 5.823 1.00 86.00 84 ALA A C 1
ATOM 651 O O . ALA A 1 84 ? -11.888 -5.583 5.580 1.00 86.00 84 ALA A O 1
ATOM 652 N N . LYS A 1 85 ? -12.842 -3.615 5.065 1.00 84.25 85 LYS A N 1
ATOM 653 C CA . LYS A 1 85 ? -11.970 -3.359 3.909 1.00 84.25 85 LYS A CA 1
ATOM 654 C C . LYS A 1 85 ? -10.518 -3.135 4.318 1.00 84.25 85 LYS A C 1
ATOM 656 O O . LYS A 1 85 ? -9.640 -3.623 3.624 1.00 84.25 85 LYS A O 1
ATOM 661 N N . ALA A 1 86 ? -10.257 -2.438 5.423 1.00 82.38 86 ALA A N 1
ATOM 662 C CA . ALA A 1 86 ? -8.896 -2.248 5.920 1.00 82.38 86 ALA A CA 1
ATOM 663 C C . ALA A 1 86 ? -8.250 -3.575 6.342 1.00 82.38 86 ALA A C 1
ATOM 665 O O . ALA A 1 86 ? -7.123 -3.850 5.939 1.00 82.38 86 ALA A O 1
ATOM 666 N N . LYS A 1 87 ? -8.999 -4.426 7.056 1.00 82.88 87 LYS A N 1
ATOM 667 C CA . LYS A 1 87 ? -8.554 -5.768 7.446 1.00 82.88 87 LYS A CA 1
ATOM 668 C C . LYS A 1 87 ? -8.229 -6.666 6.245 1.00 82.88 87 LYS A C 1
ATOM 670 O O . LYS A 1 87 ? -7.240 -7.387 6.249 1.00 82.88 87 LYS A O 1
ATOM 675 N N . ALA A 1 88 ? -9.025 -6.591 5.179 1.00 83.56 88 ALA A N 1
ATOM 676 C CA . ALA A 1 88 ? -8.749 -7.351 3.960 1.00 83.56 88 ALA A CA 1
ATOM 677 C C . ALA A 1 88 ? -7.405 -6.979 3.300 1.00 83.56 88 ALA A C 1
ATOM 679 O O . ALA A 1 88 ? -6.836 -7.807 2.598 1.00 83.56 88 ALA A O 1
ATOM 680 N N . VAL A 1 89 ? -6.895 -5.757 3.507 1.00 77.81 89 VAL A N 1
ATOM 681 C CA . VAL A 1 89 ? -5.593 -5.332 2.963 1.00 77.81 89 VAL A CA 1
ATOM 682 C C . VAL A 1 89 ? -4.431 -5.840 3.821 1.00 77.81 89 VAL A C 1
ATOM 684 O O . VAL A 1 89 ? -3.356 -6.070 3.279 1.00 77.81 89 VAL A O 1
ATOM 687 N N . THR A 1 90 ? -4.609 -6.014 5.134 1.00 76.69 90 THR A N 1
ATOM 688 C CA . THR A 1 90 ? -3.564 -6.577 6.007 1.00 76.69 90 THR A CA 1
ATOM 689 C C . THR A 1 90 ? -3.487 -8.101 5.973 1.00 76.69 90 THR A C 1
ATOM 691 O O . THR A 1 90 ? -2.407 -8.640 6.198 1.00 76.69 90 THR A O 1
ATOM 694 N N . ASP A 1 91 ? -4.592 -8.789 5.676 1.00 79.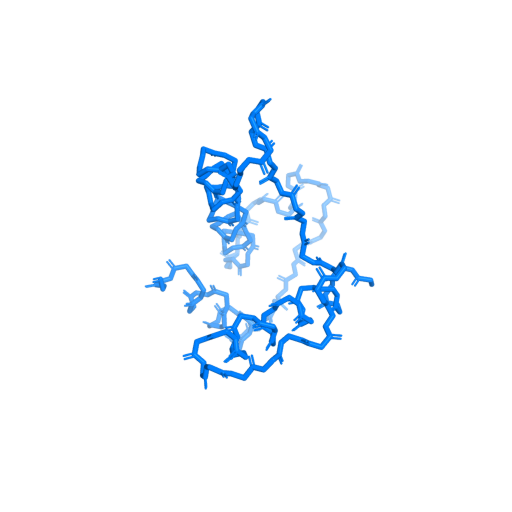12 91 ASP A N 1
ATOM 695 C CA . ASP A 1 91 ? -4.638 -10.257 5.573 1.00 79.12 91 ASP A CA 1
ATOM 696 C C . ASP A 1 91 ? -4.117 -10.805 4.216 1.00 79.12 91 ASP A C 1
ATOM 698 O O . ASP A 1 91 ? -3.961 -12.021 4.078 1.00 79.12 91 ASP A O 1
ATOM 702 N N . ALA A 1 92 ? -3.890 -9.940 3.218 1.00 66.12 92 ALA A N 1
ATOM 703 C CA . ALA A 1 92 ? -3.448 -10.285 1.856 1.00 66.12 92 ALA A CA 1
ATOM 704 C C . ALA A 1 92 ? -1.917 -10.359 1.713 1.00 66.12 92 ALA A C 1
ATOM 706 O O . ALA A 1 92 ? -1.452 -11.254 0.968 1.00 66.12 92 ALA A O 1
#

pLDDT: mean 80.77, std 5.75, range [60.97, 89.75]

Secondary structure (DSSP, 8-state):
-HHHHHHHHHHHHHHHHTTPPPS-GGGS---B-TTSSB-HHHHHHHHHHHHHHHHHHHHHHSTT-THHHHTTPPP---HHHHHHHHHHHH--

Organism: NCBI:txid314043

Radius of gyration: 16.93 Å; chains: 1; bounding box: 42×25×44 Å